Protein AF-A0A2D7IXA1-F1 (afdb_monomer_lite)

pLDDT: mean 87.67, std 11.24, range [51.84, 97.94]

Structure (mmCIF, N/CA/C/O backbone):
data_AF-A0A2D7IXA1-F1
#
_entry.id   AF-A0A2D7IXA1-F1
#
loop_
_atom_site.group_PDB
_atom_site.id
_atom_site.type_symbol
_atom_site.label_atom_id
_atom_site.label_alt_id
_atom_site.label_comp_id
_atom_site.label_asym_id
_atom_site.label_entity_id
_atom_site.label_seq_id
_atom_site.pdbx_PDB_ins_code
_atom_site.Cartn_x
_atom_site.Cartn_y
_atom_site.Cartn_z
_atom_site.occupancy
_atom_site.B_iso_or_equiv
_atom_site.auth_seq_id
_atom_site.auth_comp_id
_atom_site.auth_asym_id
_atom_site.auth_atom_id
_atom_site.pdbx_PDB_model_num
ATOM 1 N N . MET A 1 1 ? -8.719 -0.838 -0.449 1.00 60.19 1 MET A N 1
ATOM 2 C CA . MET A 1 1 ? -7.414 -1.285 -0.973 1.00 60.19 1 MET A CA 1
ATOM 3 C C . MET A 1 1 ? -7.102 -2.731 -0.600 1.00 60.19 1 MET A C 1
ATOM 5 O O . MET A 1 1 ? -7.183 -3.557 -1.491 1.00 60.19 1 MET A O 1
ATOM 9 N N . LEU A 1 2 ? -6.887 -3.056 0.686 1.00 65.56 2 LEU A N 1
ATOM 10 C CA . LEU A 1 2 ? -6.323 -4.346 1.141 1.00 65.56 2 LEU A CA 1
ATOM 11 C C . LEU A 1 2 ? -6.853 -5.623 0.466 1.00 65.56 2 LEU A C 1
ATOM 13 O O . LEU A 1 2 ? -6.055 -6.472 0.116 1.00 65.56 2 LEU A O 1
ATOM 17 N N . LEU A 1 3 ? -8.167 -5.795 0.286 1.00 71.31 3 LEU A N 1
ATOM 18 C CA . LEU A 1 3 ? -8.725 -6.980 -0.397 1.00 71.31 3 LEU A CA 1
ATOM 19 C C . LEU A 1 3 ? -8.946 -6.769 -1.900 1.00 71.31 3 LEU A C 1
ATOM 21 O O . LEU A 1 3 ? -8.892 -7.715 -2.677 1.00 71.31 3 LEU A O 1
ATOM 25 N N . HIS A 1 4 ? -9.202 -5.524 -2.304 1.00 71.00 4 HIS A N 1
ATOM 26 C CA . HIS A 1 4 ? -9.504 -5.171 -3.690 1.00 71.00 4 HIS A CA 1
ATOM 27 C C . HIS A 1 4 ? -8.296 -5.385 -4.608 1.00 71.00 4 HIS A C 1
ATOM 29 O O . HIS A 1 4 ? -8.465 -5.871 -5.716 1.00 71.00 4 HIS A O 1
ATOM 35 N N . TRP A 1 5 ? -7.101 -5.089 -4.102 1.00 72.19 5 TRP A N 1
ATOM 36 C CA . TRP A 1 5 ? -5.835 -5.170 -4.832 1.00 72.19 5 TRP A CA 1
ATOM 37 C C . TRP A 1 5 ? -5.123 -6.515 -4.681 1.00 72.19 5 TRP A C 1
ATOM 39 O O . TRP A 1 5 ? -4.335 -6.899 -5.535 1.00 72.19 5 TRP A O 1
ATOM 49 N N . THR A 1 6 ? -5.402 -7.260 -3.609 1.00 72.88 6 THR A N 1
ATOM 50 C CA . THR A 1 6 ? -4.754 -8.558 -3.371 1.00 72.88 6 THR A CA 1
ATOM 51 C C . THR A 1 6 ? -5.478 -9.709 -4.047 1.00 72.88 6 THR A C 1
ATOM 53 O O . THR A 1 6 ? -4.843 -10.526 -4.705 1.00 72.88 6 THR A O 1
ATOM 56 N N . VAL A 1 7 ? -6.801 -9.781 -3.879 1.00 70.75 7 VAL A N 1
ATOM 57 C CA . VAL A 1 7 ? -7.614 -10.946 -4.274 1.00 70.75 7 VAL A CA 1
ATOM 58 C C . VAL A 1 7 ? -8.788 -10.546 -5.180 1.00 70.75 7 VAL A C 1
ATOM 60 O O . VAL A 1 7 ? -9.439 -11.407 -5.745 1.00 70.75 7 VAL A O 1
ATOM 63 N N . HIS A 1 8 ? -9.051 -9.251 -5.363 1.00 67.94 8 HIS A N 1
ATOM 64 C CA . HIS A 1 8 ? -10.059 -8.714 -6.281 1.00 67.94 8 HIS A CA 1
ATOM 65 C C . HIS A 1 8 ? -11.473 -9.339 -6.163 1.00 67.94 8 HIS A C 1
ATOM 67 O O . HIS A 1 8 ? -11.817 -10.283 -6.869 1.00 67.94 8 HIS A O 1
ATOM 73 N N . PRO A 1 9 ? -12.374 -8.786 -5.327 1.00 57.34 9 PRO A N 1
ATOM 74 C CA . PRO A 1 9 ? -13.721 -9.330 -5.146 1.00 57.34 9 PRO A CA 1
ATOM 75 C C . PRO A 1 9 ? -14.704 -9.019 -6.301 1.00 57.34 9 PRO A C 1
ATOM 77 O O . PRO A 1 9 ? -15.904 -9.217 -6.122 1.00 57.34 9 PRO A O 1
ATOM 80 N N . TRP A 1 10 ? -14.242 -8.528 -7.463 1.00 55.47 10 TRP A N 1
ATOM 81 C CA . TRP A 1 10 ? -15.092 -8.178 -8.617 1.00 55.47 10 TRP A CA 1
ATOM 82 C C . TRP A 1 10 ? -14.845 -9.112 -9.823 1.00 55.47 10 TRP A C 1
ATOM 84 O O . TRP A 1 10 ? -13.705 -9.511 -10.053 1.00 55.47 10 TRP A O 1
ATOM 94 N N . PRO A 1 11 ? -15.870 -9.454 -10.626 1.00 62.50 11 PRO A N 1
ATOM 95 C CA . PRO A 1 11 ? -15.758 -10.446 -11.705 1.00 62.50 11 PRO A CA 1
ATOM 96 C C . PRO A 1 11 ? -14.788 -10.134 -12.864 1.00 62.50 11 PRO A C 1
ATOM 98 O O . PRO A 1 11 ? -14.488 -11.057 -13.617 1.00 62.50 11 PRO A O 1
ATOM 101 N N . GLN A 1 12 ? -14.310 -8.894 -13.045 1.00 70.75 12 GLN A N 1
ATOM 102 C CA . GLN A 1 12 ? -13.431 -8.501 -14.165 1.00 70.75 12 GLN A CA 1
ATOM 103 C C . GLN A 1 12 ? -12.457 -7.375 -13.748 1.00 70.75 12 GLN A C 1
ATOM 105 O O . GLN A 1 12 ? -12.813 -6.208 -13.890 1.00 70.75 12 GLN A O 1
ATOM 110 N N . PRO A 1 13 ? -11.282 -7.693 -13.167 1.00 70.31 13 PRO A N 1
ATOM 111 C CA . PRO A 1 13 ? -10.228 -6.701 -12.938 1.00 70.31 13 PRO A CA 1
ATOM 112 C C . PRO A 1 13 ? -9.641 -6.200 -14.254 1.00 70.31 13 PRO A C 1
ATOM 114 O O . PRO A 1 13 ? -9.520 -6.978 -15.205 1.00 70.31 13 PRO A O 1
ATOM 117 N N . ASP A 1 14 ? -9.194 -4.944 -14.278 1.00 74.12 14 ASP A N 1
ATOM 118 C CA . ASP A 1 14 ? -8.303 -4.494 -15.343 1.00 74.12 14 ASP A CA 1
ATOM 119 C C . ASP A 1 14 ? -6.951 -5.232 -15.226 1.00 74.12 14 ASP A C 1
ATOM 121 O O . ASP A 1 14 ? -6.487 -5.500 -14.108 1.00 74.12 14 ASP A O 1
ATOM 125 N N . PRO A 1 15 ? -6.297 -5.573 -16.351 1.00 75.81 15 PRO A N 1
ATOM 126 C CA . PRO A 1 15 ? -5.016 -6.274 -16.330 1.00 75.81 15 PRO A CA 1
ATOM 127 C C . PRO A 1 15 ? -3.945 -5.533 -15.516 1.00 75.81 15 PRO A C 1
ATOM 129 O O . PRO A 1 15 ? -3.779 -4.320 -15.652 1.00 75.81 15 PRO A O 1
ATOM 132 N N . GLY A 1 16 ? -3.182 -6.269 -14.703 1.00 79.56 16 GLY A N 1
ATOM 133 C CA . GLY A 1 16 ? -2.036 -5.727 -13.970 1.00 79.56 16 GLY A CA 1
ATOM 134 C C . GLY A 1 16 ? -2.372 -5.047 -12.636 1.00 79.56 16 GLY A C 1
ATOM 135 O O . GLY A 1 16 ? -1.489 -4.427 -12.039 1.00 79.56 16 GLY A O 1
ATOM 136 N N . GLN A 1 17 ? -3.622 -5.116 -12.170 1.00 80.62 17 GLN A N 1
ATOM 137 C CA . GLN A 1 17 ? -4.070 -4.483 -10.922 1.00 80.62 17 GLN A CA 1
ATOM 138 C C . GLN A 1 17 ? -4.176 -5.438 -9.722 1.00 80.62 17 GLN A C 1
ATOM 140 O O . GLN A 1 17 ? -4.552 -4.999 -8.629 1.00 80.62 17 GLN A O 1
ATOM 145 N N . VAL A 1 18 ? -3.898 -6.736 -9.892 1.00 86.75 18 VAL A N 1
ATOM 146 C CA . VAL A 1 18 ? -4.163 -7.751 -8.865 1.00 86.75 18 VAL A CA 1
ATOM 147 C C . VAL A 1 18 ? -2.906 -8.505 -8.448 1.00 86.75 18 VAL A C 1
ATOM 149 O O . VAL A 1 18 ? -2.407 -9.405 -9.124 1.00 86.75 18 VAL A O 1
ATOM 152 N N . ILE A 1 19 ? -2.462 -8.217 -7.224 1.00 87.50 19 ILE A N 1
ATOM 153 C CA . ILE A 1 19 ? -1.191 -8.669 -6.652 1.00 87.50 19 ILE A CA 1
ATOM 154 C C . ILE A 1 19 ? -0.997 -10.187 -6.693 1.00 87.50 19 ILE A C 1
ATOM 156 O O . ILE A 1 19 ? 0.141 -10.607 -6.857 1.00 87.50 19 ILE A O 1
ATOM 160 N N . PHE A 1 20 ? -2.029 -11.023 -6.543 1.00 87.50 20 PHE A N 1
ATOM 161 C CA . PHE A 1 20 ? -1.851 -12.486 -6.560 1.00 87.50 20 PHE A CA 1
ATOM 162 C C . PHE A 1 20 ? -2.264 -13.185 -7.853 1.00 87.50 20 PHE A C 1
ATOM 164 O O . PHE A 1 20 ? -1.875 -14.337 -8.044 1.00 87.50 20 PHE A O 1
ATOM 171 N N . TYR A 1 21 ? -3.029 -12.528 -8.724 1.00 84.25 21 TYR A N 1
ATOM 172 C CA . TYR A 1 21 ? -3.553 -13.164 -9.937 1.00 84.25 21 TYR A CA 1
ATOM 173 C C . TYR A 1 21 ? -2.830 -12.730 -11.212 1.00 84.25 21 TYR A C 1
ATOM 175 O O . TYR A 1 21 ? -2.854 -13.483 -12.183 1.00 84.25 21 TYR A O 1
ATOM 183 N N . ASP A 1 22 ? -2.133 -11.591 -11.199 1.00 84.81 22 ASP A N 1
ATOM 184 C CA . ASP A 1 22 ? -1.326 -11.164 -12.342 1.00 84.81 22 ASP A CA 1
ATOM 185 C C . ASP A 1 22 ? -0.098 -12.062 -12.532 1.00 84.81 22 ASP A C 1
ATOM 187 O O . ASP A 1 22 ? 0.598 -12.427 -11.565 1.00 84.81 22 ASP A O 1
ATOM 191 N N . LEU A 1 23 ? 0.207 -12.372 -13.796 1.00 86.69 23 LEU A N 1
ATOM 192 C CA . LEU A 1 23 ? 1.406 -13.120 -14.157 1.00 86.69 23 LEU A CA 1
ATOM 193 C C . LEU A 1 23 ? 2.669 -12.308 -13.809 1.00 86.69 23 LEU A C 1
ATOM 195 O O . LEU A 1 23 ? 2.629 -11.076 -13.723 1.00 86.69 23 LEU A O 1
ATOM 199 N N . PRO A 1 24 ? 3.813 -12.975 -13.570 1.00 87.56 24 PRO A N 1
ATOM 200 C CA . PRO A 1 24 ? 5.077 -12.286 -13.333 1.00 87.56 24 PRO A CA 1
ATOM 201 C C . PRO A 1 24 ? 5.398 -11.278 -14.442 1.00 87.56 24 PRO A C 1
ATOM 203 O O . PRO A 1 24 ? 5.455 -11.641 -15.614 1.00 87.56 24 PRO A O 1
ATOM 206 N N . GLY A 1 25 ? 5.629 -10.023 -14.057 1.00 86.06 25 GLY A N 1
ATOM 207 C CA . GLY A 1 25 ? 5.964 -8.936 -14.983 1.00 86.06 25 GLY A CA 1
ATOM 208 C C . G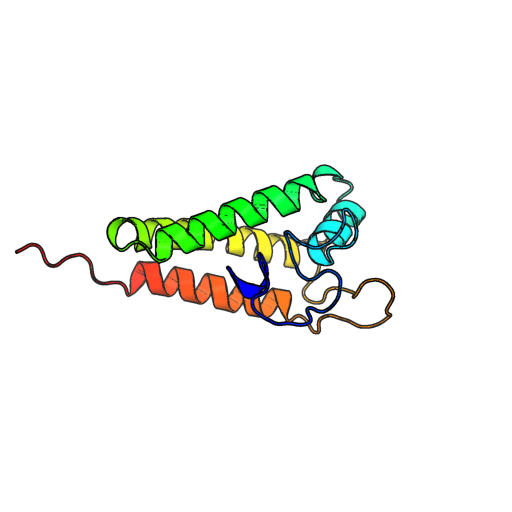LY A 1 25 ? 4.765 -8.168 -15.544 1.00 86.06 25 GLY A C 1
ATOM 209 O O . GLY A 1 25 ? 4.976 -7.147 -16.189 1.00 86.06 25 GLY A O 1
ATOM 210 N N . GLU A 1 26 ? 3.529 -8.595 -15.274 1.00 87.69 26 GLU A N 1
ATOM 211 C CA . GLU A 1 26 ? 2.323 -7.922 -15.784 1.00 87.69 26 GLU A CA 1
ATOM 212 C C . GLU A 1 26 ? 1.722 -6.912 -14.801 1.00 87.69 26 GLU A C 1
ATOM 214 O O . GLU A 1 26 ? 0.978 -6.021 -15.206 1.00 87.69 26 GLU A O 1
ATOM 219 N N . HIS A 1 27 ? 2.055 -7.005 -13.511 1.00 89.62 27 HIS A N 1
ATOM 220 C CA . HIS A 1 27 ? 1.502 -6.101 -12.507 1.00 89.62 27 HIS A CA 1
ATOM 221 C C . HIS A 1 27 ? 2.025 -4.670 -12.686 1.00 89.62 27 HIS A C 1
ATOM 223 O O . HIS A 1 27 ? 3.234 -4.440 -12.621 1.00 89.62 27 HIS A O 1
ATOM 229 N N . ILE A 1 28 ? 1.133 -3.681 -12.795 1.00 89.31 28 ILE A N 1
ATOM 230 C CA . ILE A 1 28 ? 1.461 -2.300 -13.193 1.00 89.31 28 ILE A CA 1
ATOM 231 C C . ILE A 1 28 ? 2.513 -1.652 -12.284 1.00 89.31 28 ILE A C 1
ATOM 233 O O . ILE A 1 28 ? 3.538 -1.170 -12.750 1.00 89.31 28 ILE A O 1
ATOM 237 N N . LEU A 1 29 ? 2.320 -1.707 -10.964 1.00 91.31 29 LEU A N 1
ATOM 238 C CA . LEU A 1 29 ? 3.204 -1.027 -10.013 1.00 91.31 29 LEU A CA 1
ATOM 239 C C . LEU A 1 29 ? 4.566 -1.721 -9.893 1.00 91.31 29 LEU A C 1
ATOM 241 O O . LEU A 1 29 ? 5.608 -1.091 -10.051 1.00 91.31 29 LEU A O 1
ATOM 245 N N . PHE A 1 30 ? 4.569 -3.021 -9.593 1.00 93.31 30 PHE A N 1
ATOM 246 C CA . PHE A 1 30 ? 5.797 -3.756 -9.300 1.00 93.31 30 PHE A CA 1
ATOM 247 C C . PHE A 1 30 ? 6.659 -4.004 -10.545 1.00 93.31 30 PHE A C 1
ATOM 249 O O . PHE A 1 30 ? 7.883 -3.959 -10.426 1.00 93.31 30 PHE A O 1
ATOM 256 N N . SER A 1 31 ? 6.064 -4.167 -11.735 1.00 92.19 31 SER A N 1
ATOM 257 C CA . SER A 1 31 ? 6.828 -4.272 -12.989 1.00 92.19 31 SER A CA 1
ATOM 258 C C . SER A 1 31 ? 7.548 -2.964 -13.333 1.00 92.19 31 SER A C 1
ATOM 260 O O . SER A 1 31 ? 8.751 -2.978 -13.597 1.00 92.19 31 SER A O 1
ATOM 262 N N . ILE A 1 32 ? 6.854 -1.819 -13.247 1.00 91.94 32 ILE A N 1
ATOM 263 C CA . ILE A 1 32 ? 7.447 -0.489 -13.458 1.00 91.94 32 ILE A CA 1
ATOM 264 C C . ILE A 1 32 ? 8.554 -0.241 -12.439 1.00 91.94 32 ILE A C 1
ATOM 266 O O . ILE A 1 32 ? 9.620 0.268 -12.793 1.00 91.94 32 ILE A O 1
ATOM 270 N N . LEU A 1 33 ? 8.316 -0.612 -11.180 1.00 93.94 33 LEU A N 1
ATOM 271 C CA . LEU A 1 33 ? 9.288 -0.440 -10.114 1.00 93.94 33 LEU A CA 1
ATOM 272 C C . LEU A 1 33 ? 10.549 -1.270 -10.373 1.00 93.94 33 LEU A C 1
ATOM 274 O O . LEU A 1 33 ? 11.634 -0.699 -10.364 1.00 93.94 33 LEU A O 1
ATOM 278 N N . ALA A 1 34 ? 10.415 -2.562 -10.687 1.00 94.75 34 ALA A N 1
ATOM 279 C CA . ALA A 1 34 ? 11.546 -3.427 -11.023 1.00 94.75 34 ALA A CA 1
ATOM 280 C C . ALA A 1 34 ? 12.352 -2.881 -12.213 1.00 94.75 34 ALA A C 1
ATOM 282 O O . ALA A 1 34 ? 13.580 -2.789 -12.142 1.00 94.75 34 ALA A O 1
ATOM 283 N N . LEU A 1 35 ? 11.655 -2.448 -13.271 1.00 93.19 35 LEU A N 1
ATOM 284 C CA . LEU A 1 35 ? 12.261 -1.900 -14.483 1.00 93.19 35 LEU A CA 1
ATOM 285 C C . LEU A 1 35 ? 13.035 -0.605 -14.211 1.00 93.19 35 LEU A C 1
ATOM 287 O O . LEU A 1 35 ? 14.186 -0.470 -14.621 1.00 93.19 35 LEU A O 1
ATOM 291 N N . LYS A 1 36 ? 12.415 0.365 -13.532 1.00 93.94 36 LYS A N 1
ATOM 292 C CA . LYS A 1 36 ? 13.004 1.700 -13.346 1.00 93.94 36 LYS A CA 1
ATOM 293 C C . LYS A 1 36 ? 13.989 1.779 -12.190 1.00 93.94 36 LYS A C 1
ATOM 295 O O . LYS A 1 36 ? 14.889 2.615 -12.227 1.00 93.94 36 LYS A O 1
ATOM 300 N N . SER A 1 37 ? 13.836 0.944 -11.165 1.00 94.44 37 SER A N 1
ATOM 301 C CA . SER A 1 37 ? 14.793 0.890 -10.061 1.00 94.44 37 SER A CA 1
ATOM 302 C C . SER A 1 37 ? 16.000 0.002 -10.370 1.00 94.44 37 SER A C 1
ATOM 304 O O . SER A 1 37 ? 16.994 0.083 -9.654 1.00 94.44 37 SER A O 1
ATOM 306 N N . GLY A 1 38 ? 15.907 -0.872 -11.381 1.00 94.69 38 GLY A N 1
ATOM 307 C CA . GLY A 1 38 ? 16.922 -1.883 -11.696 1.00 94.69 38 GLY A CA 1
ATOM 308 C C . GLY A 1 38 ? 16.995 -3.027 -10.678 1.00 94.69 38 GLY A C 1
ATOM 309 O O . GLY A 1 38 ? 17.972 -3.770 -10.657 1.00 94.69 38 GLY A O 1
ATOM 310 N N . TYR A 1 39 ? 15.984 -3.164 -9.814 1.00 94.94 39 TYR A N 1
ATOM 311 C CA . TYR A 1 39 ? 15.937 -4.199 -8.782 1.00 94.94 39 TYR A CA 1
ATOM 312 C C . TYR A 1 39 ? 14.870 -5.233 -9.136 1.00 94.94 39 TYR A C 1
ATOM 314 O O . TYR A 1 39 ? 13.697 -5.076 -8.802 1.00 94.94 39 TYR A O 1
ATOM 322 N N . GLU A 1 40 ? 15.294 -6.325 -9.768 1.00 94.25 40 GLU A N 1
ATOM 323 C CA . GLU A 1 40 ? 14.397 -7.390 -10.240 1.00 94.25 40 GLU A CA 1
ATOM 324 C C . GLU A 1 40 ? 13.585 -8.042 -9.113 1.00 94.25 40 GLU A C 1
ATOM 326 O O . GLU A 1 40 ? 12.493 -8.539 -9.347 1.00 94.25 40 GLU A O 1
ATOM 331 N N . TRP A 1 41 ? 14.053 -7.993 -7.860 1.00 93.50 41 TRP A N 1
ATOM 332 C CA . TRP A 1 41 ? 13.320 -8.595 -6.744 1.00 93.50 41 TRP A CA 1
ATOM 333 C C . TRP A 1 41 ? 11.956 -7.946 -6.486 1.00 93.50 41 TRP A C 1
ATOM 335 O O . TRP A 1 41 ? 11.128 -8.584 -5.840 1.00 93.50 41 TRP A O 1
ATOM 345 N N . PHE A 1 42 ? 11.693 -6.724 -6.967 1.00 94.69 42 PHE A N 1
ATOM 346 C CA . PHE A 1 42 ? 10.382 -6.091 -6.803 1.00 94.69 42 PHE A CA 1
ATOM 347 C C . PHE A 1 42 ? 9.254 -6.883 -7.476 1.00 94.69 42 PHE A C 1
ATOM 349 O O . PHE A 1 42 ? 8.148 -6.906 -6.936 1.00 94.69 42 PHE A O 1
ATOM 356 N N . GLU A 1 43 ? 9.537 -7.591 -8.571 1.00 94.31 43 GLU A N 1
ATOM 357 C CA . GLU A 1 43 ? 8.551 -8.354 -9.338 1.00 94.31 43 GLU A CA 1
ATOM 358 C C . GLU A 1 43 ? 9.136 -9.710 -9.781 1.00 94.31 43 GLU A C 1
ATOM 360 O O . GLU A 1 43 ? 10.172 -9.735 -10.437 1.00 94.31 43 GLU A O 1
ATOM 365 N N . PRO A 1 44 ? 8.500 -10.858 -9.470 1.00 95.00 44 PRO A N 1
ATOM 366 C CA . PRO A 1 44 ? 7.237 -11.019 -8.742 1.00 95.00 44 PRO A CA 1
ATOM 367 C C . PRO A 1 44 ? 7.409 -11.111 -7.218 1.00 95.00 44 PRO A C 1
ATOM 369 O O . PRO A 1 44 ? 6.429 -11.055 -6.478 1.00 95.00 44 PRO A O 1
ATOM 372 N N . THR A 1 45 ? 8.636 -11.290 -6.721 1.00 95.00 45 THR A N 1
ATOM 373 C CA . THR A 1 45 ? 8.879 -11.625 -5.308 1.00 95.00 45 THR A CA 1
ATOM 374 C C . THR A 1 45 ? 8.392 -10.527 -4.366 1.00 95.00 45 THR A C 1
ATOM 376 O O . THR A 1 45 ? 7.635 -10.802 -3.434 1.00 95.00 45 THR A O 1
ATOM 379 N N . GLY A 1 46 ? 8.789 -9.279 -4.615 1.00 93.88 46 GLY A N 1
ATOM 380 C CA . GLY A 1 46 ? 8.401 -8.115 -3.825 1.00 93.88 46 GLY A CA 1
ATOM 381 C C . GLY A 1 46 ? 6.889 -7.937 -3.802 1.00 93.88 46 GLY A C 1
ATOM 382 O O . GLY A 1 46 ? 6.319 -7.815 -2.719 1.00 93.88 46 GLY A O 1
ATOM 383 N N . ARG A 1 47 ? 6.236 -8.035 -4.965 1.00 94.44 47 ARG A N 1
ATOM 384 C CA . ARG A 1 47 ? 4.774 -8.036 -5.104 1.00 94.44 47 ARG A CA 1
ATOM 385 C C . ARG A 1 47 ? 4.096 -9.056 -4.194 1.00 94.44 47 ARG A C 1
ATOM 387 O O . ARG A 1 47 ? 3.233 -8.691 -3.398 1.00 94.44 47 ARG A O 1
ATOM 394 N N . VAL A 1 48 ? 4.502 -10.323 -4.274 1.00 93.50 48 VAL A N 1
ATOM 395 C CA . VAL A 1 48 ? 3.905 -11.406 -3.474 1.00 93.50 48 VAL A CA 1
ATOM 396 C C . VAL A 1 48 ? 4.113 -11.162 -1.980 1.00 93.50 48 VAL A C 1
ATOM 398 O O . VAL A 1 48 ? 3.174 -11.309 -1.197 1.00 93.50 48 VAL A O 1
ATOM 401 N N . VAL A 1 49 ? 5.312 -10.736 -1.572 1.00 94.75 49 VAL A N 1
ATOM 402 C CA . VAL A 1 49 ? 5.603 -10.399 -0.169 1.00 94.75 49 VAL A CA 1
ATOM 403 C C . VAL A 1 49 ? 4.716 -9.249 0.315 1.00 94.75 49 VAL A C 1
ATOM 405 O O . VAL A 1 49 ? 4.124 -9.352 1.391 1.00 94.75 49 VAL A O 1
ATOM 408 N N . PHE A 1 50 ? 4.567 -8.187 -0.481 1.00 93.69 50 PHE A N 1
ATOM 409 C CA . PHE A 1 50 ? 3.663 -7.075 -0.176 1.00 93.69 50 PHE A CA 1
ATOM 410 C C . PHE A 1 50 ? 2.217 -7.552 -0.012 1.00 93.69 50 PHE A C 1
ATOM 412 O O . PHE A 1 50 ? 1.588 -7.235 0.998 1.00 93.69 50 PHE A O 1
ATOM 419 N N . GLY A 1 51 ? 1.717 -8.379 -0.934 1.00 92.50 51 GLY A N 1
ATOM 420 C CA . GLY A 1 51 ? 0.370 -8.948 -0.850 1.00 92.50 51 GLY A CA 1
ATOM 421 C C . GLY A 1 51 ? 0.137 -9.769 0.415 1.00 92.50 51 GLY A C 1
ATOM 422 O O . GLY A 1 51 ? -0.920 -9.670 1.040 1.00 92.50 51 GLY A O 1
ATOM 423 N N . VAL A 1 52 ? 1.126 -10.560 0.843 1.00 95.06 52 VAL A N 1
ATOM 424 C CA . VAL A 1 52 ? 1.031 -11.357 2.078 1.00 95.06 52 VAL A CA 1
ATOM 425 C C . VAL A 1 52 ? 0.927 -10.448 3.301 1.00 95.06 52 VAL A C 1
ATOM 427 O O . VAL A 1 52 ? 0.090 -10.685 4.175 1.00 95.06 52 VAL A O 1
ATOM 430 N N . PHE A 1 53 ? 1.733 -9.385 3.362 1.00 95.56 53 PHE A N 1
ATOM 431 C CA . PHE A 1 53 ? 1.658 -8.414 4.453 1.00 95.56 53 PHE A CA 1
ATOM 432 C C . PHE A 1 53 ? 0.346 -7.624 4.446 1.00 95.56 53 PHE A C 1
ATOM 434 O O . PHE A 1 53 ? -0.193 -7.355 5.522 1.00 95.56 53 PHE A O 1
ATOM 441 N N . GLU A 1 54 ? -0.211 -7.306 3.276 1.00 93.75 54 GLU A N 1
ATOM 442 C CA . GLU A 1 54 ? -1.540 -6.695 3.172 1.00 93.75 54 GLU A CA 1
ATOM 443 C C . GLU A 1 54 ? -2.637 -7.619 3.709 1.00 93.75 54 GLU A C 1
ATOM 445 O O . GLU A 1 54 ? -3.446 -7.195 4.539 1.00 93.75 54 GLU A O 1
ATOM 450 N N . LEU A 1 55 ? -2.645 -8.897 3.319 1.00 93.31 55 LEU A N 1
ATOM 451 C CA . LEU A 1 55 ? -3.606 -9.869 3.851 1.00 93.31 55 LEU A CA 1
ATOM 452 C C . LEU A 1 55 ? -3.460 -10.055 5.363 1.00 93.31 55 LEU A C 1
ATOM 454 O O . LEU A 1 55 ? -4.463 -10.113 6.080 1.00 93.31 55 LEU A O 1
ATOM 458 N N . LEU A 1 56 ? -2.227 -10.095 5.869 1.00 95.56 56 LEU A N 1
ATOM 459 C CA . LEU A 1 56 ? -1.960 -10.168 7.302 1.00 95.56 56 LEU A CA 1
ATOM 460 C C . LEU A 1 56 ? -2.491 -8.929 8.035 1.00 95.56 56 LEU A C 1
ATOM 462 O O . LEU A 1 56 ? -3.176 -9.064 9.051 1.00 95.56 56 LEU A O 1
ATOM 466 N N . ALA A 1 57 ? -2.232 -7.727 7.512 1.00 95.56 57 ALA A N 1
ATOM 467 C CA . ALA A 1 57 ? -2.748 -6.482 8.076 1.00 95.56 57 ALA A CA 1
ATOM 468 C C . ALA A 1 57 ? -4.282 -6.470 8.087 1.00 95.56 57 ALA A C 1
ATOM 470 O O . ALA A 1 57 ? -4.886 -6.133 9.108 1.00 95.56 57 ALA A O 1
ATOM 471 N N . ALA A 1 58 ? -4.915 -6.901 6.993 1.00 93.44 58 ALA A N 1
ATOM 472 C CA . ALA A 1 58 ? -6.366 -7.023 6.890 1.00 93.44 58 ALA A CA 1
ATOM 473 C C . ALA A 1 58 ? -6.930 -7.984 7.947 1.00 93.44 58 ALA A C 1
ATOM 475 O O . ALA A 1 58 ? -7.847 -7.619 8.687 1.00 93.44 58 ALA A O 1
ATOM 476 N N . LEU A 1 59 ? -6.344 -9.177 8.080 1.00 94.56 59 LEU A N 1
ATOM 477 C CA . LEU A 1 59 ? -6.751 -10.174 9.071 1.00 94.56 59 LEU A CA 1
ATOM 478 C C . LEU A 1 59 ? -6.617 -9.637 10.503 1.00 94.56 59 LEU A C 1
ATOM 480 O O . LEU A 1 59 ? -7.546 -9.746 11.305 1.00 94.56 59 LEU A O 1
ATOM 484 N N . MET A 1 60 ? -5.490 -8.997 10.821 1.00 95.56 60 MET A N 1
ATOM 485 C CA . MET A 1 60 ? -5.255 -8.384 12.131 1.00 95.56 60 MET A CA 1
ATOM 486 C C . MET A 1 60 ? -6.241 -7.246 12.428 1.00 95.56 60 MET A C 1
ATOM 488 O O . MET A 1 60 ? -6.673 -7.101 13.569 1.00 95.56 60 MET A O 1
ATOM 492 N N . ILE A 1 61 ? -6.618 -6.441 11.429 1.00 94.44 61 ILE A N 1
ATOM 493 C CA . ILE A 1 61 ? -7.623 -5.376 11.584 1.00 94.44 61 ILE A CA 1
ATOM 494 C C . ILE A 1 61 ? -8.998 -5.966 11.923 1.00 94.44 61 ILE A C 1
ATOM 496 O O . ILE A 1 61 ? -9.703 -5.433 12.790 1.00 94.44 61 ILE A O 1
ATOM 500 N N . LEU A 1 62 ? -9.377 -7.075 11.284 1.00 92.56 62 LEU A N 1
ATOM 501 C CA . LEU A 1 62 ? -10.662 -7.734 11.523 1.00 92.56 62 LEU A CA 1
ATOM 502 C C . LEU A 1 62 ? -10.764 -8.282 12.952 1.00 92.56 62 LEU A C 1
ATOM 504 O O . LEU A 1 62 ? -11.777 -8.048 13.617 1.00 92.56 62 LEU A O 1
ATOM 508 N N . ILE A 1 63 ? -9.708 -8.927 13.457 1.00 93.06 63 ILE A N 1
ATOM 509 C CA . ILE A 1 63 ? -9.686 -9.561 14.783 1.00 93.06 63 ILE A CA 1
ATOM 510 C C . ILE A 1 63 ? -9.528 -8.489 15.889 1.00 93.06 63 ILE A C 1
ATOM 512 O O . ILE A 1 63 ? -8.461 -7.885 16.011 1.00 93.0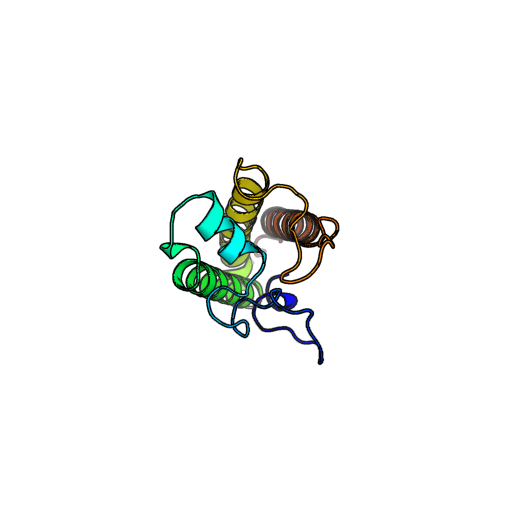6 63 ILE A O 1
ATOM 516 N N . PRO A 1 64 ? -10.533 -8.257 16.767 1.00 89.56 64 PRO A N 1
ATOM 517 C CA . PRO A 1 64 ? -10.544 -7.122 17.701 1.00 89.56 64 PRO A CA 1
ATOM 518 C C . PRO A 1 64 ? -9.283 -6.926 18.566 1.00 89.56 64 PRO A C 1
ATOM 520 O O . PRO A 1 64 ? -8.817 -5.788 18.657 1.00 89.56 64 PRO A O 1
ATOM 523 N N . PRO A 1 65 ? -8.680 -7.964 19.187 1.00 92.25 65 PRO A N 1
ATOM 524 C CA . PRO A 1 65 ? -7.445 -7.778 19.956 1.00 92.25 65 PRO A CA 1
ATOM 525 C C . PRO A 1 65 ? -6.243 -7.290 19.131 1.00 92.25 65 PRO A C 1
ATOM 527 O O . PRO A 1 65 ? -5.350 -6.662 19.691 1.00 92.25 65 PRO A O 1
ATOM 530 N N . TRP A 1 66 ? -6.227 -7.529 17.819 1.00 94.38 66 TRP A N 1
ATOM 531 C CA . TRP A 1 66 ? -5.097 -7.229 16.933 1.00 94.38 66 TRP A CA 1
ATOM 532 C C . TRP A 1 66 ? -5.309 -5.952 16.124 1.00 94.38 66 TRP A C 1
ATOM 534 O O . TRP A 1 66 ? -4.399 -5.510 15.426 1.00 94.38 66 TRP A O 1
ATOM 544 N N . ARG A 1 67 ? -6.478 -5.314 16.258 1.00 94.12 67 ARG A N 1
ATOM 545 C CA . ARG A 1 67 ? -6.928 -4.244 15.367 1.00 94.12 67 ARG A CA 1
ATOM 546 C C . ARG A 1 67 ? -5.953 -3.077 15.259 1.00 94.12 67 ARG A C 1
ATOM 548 O O . ARG A 1 67 ? -5.605 -2.666 14.156 1.00 94.12 67 ARG A O 1
ATOM 555 N N . LYS A 1 68 ? -5.464 -2.568 16.396 1.00 93.81 68 LYS A N 1
ATOM 556 C CA . LYS A 1 68 ? -4.472 -1.476 16.410 1.00 93.81 68 LYS A CA 1
ATOM 557 C C . LYS A 1 68 ? -3.116 -1.913 15.850 1.00 93.81 68 LYS A C 1
ATOM 559 O O . LYS A 1 68 ? -2.453 -1.111 15.203 1.00 93.81 68 LYS A O 1
ATOM 564 N N . SER A 1 69 ? -2.704 -3.159 16.077 1.00 96.12 69 SER A N 1
ATOM 565 C CA . SER A 1 69 ? -1.455 -3.697 15.524 1.00 96.12 69 SER A CA 1
ATOM 566 C C . SER A 1 69 ? -1.547 -3.875 14.007 1.00 96.12 69 SER A C 1
ATOM 568 O O . SER A 1 69 ? -0.630 -3.472 13.300 1.00 96.12 69 SER A O 1
ATOM 570 N N . GLY A 1 70 ? -2.675 -4.382 13.503 1.00 96.50 70 GLY A N 1
ATOM 571 C CA . GLY A 1 70 ? -2.950 -4.472 12.068 1.00 96.50 70 GLY A CA 1
ATOM 572 C C . GLY A 1 70 ? -2.989 -3.097 11.402 1.00 96.50 70 GLY A C 1
ATOM 573 O O . GLY A 1 70 ? -2.412 -2.916 10.337 1.00 96.50 70 GLY A O 1
ATOM 574 N N . ALA A 1 71 ? -3.569 -2.095 12.071 1.00 96.81 71 ALA A N 1
ATOM 575 C CA . ALA A 1 71 ? -3.558 -0.715 11.591 1.00 96.81 71 ALA A CA 1
ATOM 576 C C . ALA A 1 71 ? -2.136 -0.129 11.509 1.00 96.81 71 ALA A C 1
ATOM 578 O O . ALA A 1 71 ? -1.796 0.510 10.520 1.00 96.81 71 ALA A O 1
ATOM 579 N N . LYS A 1 72 ? -1.275 -0.379 12.506 1.00 97.44 72 LYS A N 1
ATOM 580 C CA . LYS A 1 72 ? 0.141 0.036 12.458 1.00 97.44 72 LYS A CA 1
ATOM 581 C C . LYS A 1 72 ? 0.893 -0.633 11.309 1.00 97.44 72 LYS A C 1
ATOM 583 O O . LYS A 1 72 ? 1.647 0.042 10.618 1.00 97.44 72 LYS A O 1
ATOM 588 N N . LEU A 1 73 ? 0.665 -1.929 11.088 1.00 97.50 73 LEU A N 1
ATOM 589 C CA . LEU A 1 73 ? 1.245 -2.647 9.953 1.00 97.50 73 LEU A CA 1
ATOM 590 C C . LEU A 1 73 ? 0.776 -2.040 8.620 1.00 97.50 73 LEU A C 1
ATOM 592 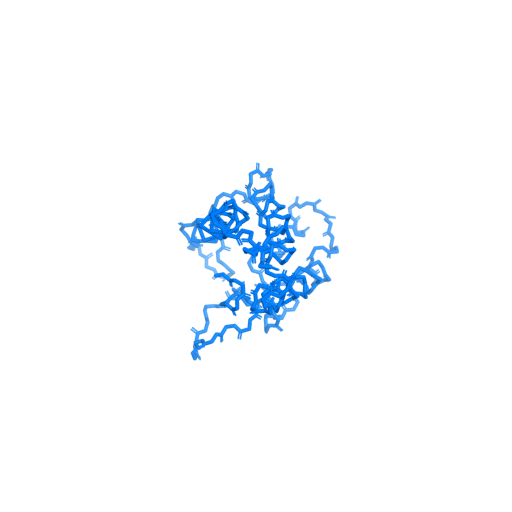O O . LEU A 1 73 ? 1.602 -1.769 7.757 1.00 97.50 73 LEU A O 1
ATOM 596 N N . ALA A 1 74 ? -0.517 -1.732 8.490 1.00 96.75 74 ALA A N 1
ATOM 597 C CA . ALA A 1 74 ? -1.059 -1.044 7.320 1.00 96.75 74 ALA A CA 1
ATOM 598 C C . ALA A 1 74 ? -0.415 0.337 7.094 1.00 96.75 74 ALA A C 1
ATOM 600 O O . ALA A 1 74 ? -0.120 0.685 5.956 1.00 96.75 74 ALA A O 1
ATOM 601 N N . VAL A 1 75 ? -0.133 1.107 8.155 1.00 97.94 75 VAL A N 1
ATOM 602 C CA . VAL A 1 75 ? 0.596 2.385 8.032 1.00 97.94 75 VAL A CA 1
ATOM 603 C C . VAL A 1 75 ? 1.995 2.183 7.457 1.00 97.94 75 VAL A C 1
ATOM 605 O O . VAL A 1 75 ? 2.404 2.960 6.601 1.00 97.94 75 VAL A O 1
ATOM 608 N N . VAL A 1 76 ? 2.718 1.146 7.888 1.00 97.94 76 VAL A N 1
ATOM 609 C CA . VAL A 1 76 ? 4.044 0.833 7.331 1.00 97.94 76 VAL A CA 1
ATOM 610 C C . VAL A 1 76 ? 3.929 0.455 5.854 1.00 97.94 76 VAL A C 1
ATOM 612 O O . VAL A 1 76 ? 4.620 1.047 5.033 1.00 97.94 76 VAL A O 1
ATOM 615 N N . ILE A 1 77 ? 3.017 -0.457 5.501 1.00 96.62 77 ILE A N 1
ATOM 616 C CA . ILE A 1 77 ? 2.830 -0.925 4.117 1.00 96.62 77 ILE A CA 1
ATOM 617 C C . ILE A 1 77 ? 2.459 0.235 3.183 1.00 96.62 77 ILE A C 1
ATOM 619 O O . ILE A 1 77 ? 3.141 0.477 2.187 1.00 96.62 77 ILE A O 1
ATOM 623 N N . PHE A 1 78 ? 1.407 0.987 3.515 1.00 96.50 78 PHE A N 1
ATOM 624 C CA . PHE A 1 78 ? 0.934 2.087 2.673 1.00 96.50 78 PHE A CA 1
ATOM 625 C C . PHE A 1 78 ? 1.874 3.292 2.702 1.00 96.50 78 PHE A C 1
ATOM 627 O O . PHE A 1 78 ? 2.005 3.987 1.699 1.00 96.50 78 PHE A O 1
ATOM 634 N N . GLY A 1 79 ? 2.581 3.520 3.811 1.00 97.62 79 GLY A N 1
ATOM 635 C CA . GLY A 1 79 ? 3.635 4.530 3.890 1.00 97.62 79 GLY A CA 1
ATOM 636 C C . GLY A 1 79 ? 4.792 4.214 2.945 1.00 97.62 79 GLY A C 1
ATOM 637 O O . GLY A 1 79 ? 5.245 5.097 2.220 1.00 97.62 79 GLY A O 1
ATOM 638 N N . SER A 1 80 ? 5.219 2.948 2.886 1.00 95.56 80 SER A N 1
ATOM 639 C CA . SER A 1 80 ? 6.213 2.489 1.912 1.00 95.56 80 SER A CA 1
ATOM 640 C C . SER A 1 80 ? 5.719 2.646 0.474 1.00 95.56 80 SER A C 1
ATOM 642 O O . SER A 1 80 ? 6.466 3.152 -0.357 1.00 95.56 80 SER A O 1
ATOM 644 N N . LEU A 1 81 ? 4.465 2.296 0.171 1.00 94.31 81 LEU A N 1
ATOM 645 C CA . LEU A 1 81 ? 3.900 2.485 -1.172 1.00 94.31 81 LEU A CA 1
ATOM 646 C C . LEU A 1 81 ? 3.819 3.964 -1.576 1.00 94.31 81 LEU A C 1
ATOM 648 O O . LEU A 1 81 ? 4.173 4.296 -2.705 1.00 94.31 81 LEU A O 1
ATOM 652 N N . ILE A 1 82 ? 3.430 4.866 -0.671 1.00 97.00 82 ILE A N 1
ATOM 653 C CA . ILE A 1 82 ? 3.456 6.316 -0.930 1.00 97.00 82 ILE A CA 1
ATOM 654 C C . ILE A 1 82 ? 4.886 6.786 -1.192 1.00 97.00 82 ILE A C 1
ATOM 656 O O . ILE A 1 82 ? 5.120 7.504 -2.160 1.00 97.00 82 ILE A O 1
ATOM 660 N N . ALA A 1 83 ? 5.853 6.360 -0.376 1.00 96.75 83 ALA A N 1
ATOM 661 C CA . ALA A 1 83 ? 7.256 6.707 -0.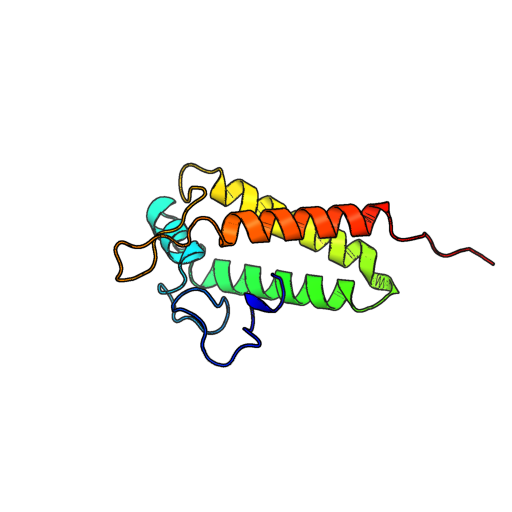587 1.00 96.75 83 ALA A CA 1
ATOM 662 C C . ALA A 1 83 ? 7.766 6.228 -1.957 1.00 96.75 83 ALA A C 1
ATOM 664 O O . ALA A 1 83 ? 8.518 6.943 -2.613 1.00 96.75 83 ALA A O 1
ATOM 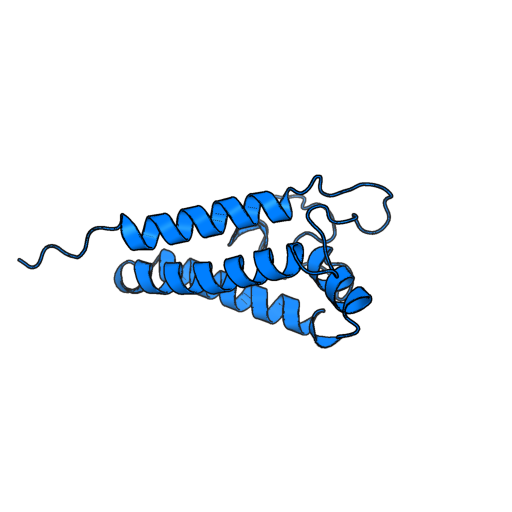665 N N . LEU A 1 84 ? 7.318 5.056 -2.416 1.00 95.38 84 LEU A N 1
ATOM 666 C CA . LEU A 1 84 ? 7.628 4.535 -3.745 1.00 95.38 84 LEU A CA 1
ATOM 667 C C . LEU A 1 84 ? 6.985 5.374 -4.863 1.00 95.38 84 LEU A C 1
ATOM 669 O O . LEU A 1 84 ? 7.675 5.691 -5.828 1.00 95.38 84 LEU A O 1
ATOM 673 N N . HIS A 1 85 ? 5.732 5.819 -4.727 1.00 95.25 85 HIS A N 1
ATOM 674 C CA . HIS A 1 85 ? 5.102 6.732 -5.700 1.00 95.25 85 HIS A CA 1
ATOM 675 C C . HIS A 1 85 ? 5.808 8.091 -5.773 1.00 95.25 85 HIS A C 1
ATOM 677 O O . HIS A 1 85 ? 5.983 8.647 -6.853 1.00 95.25 85 HIS A O 1
ATOM 683 N N . LEU A 1 86 ? 6.257 8.612 -4.630 1.00 95.81 86 LEU A N 1
ATOM 684 C CA . LEU A 1 86 ? 7.007 9.870 -4.551 1.00 95.81 86 LEU A CA 1
ATOM 685 C C . LEU A 1 86 ? 8.489 9.715 -4.925 1.00 95.81 86 LEU A C 1
ATOM 687 O O . LEU A 1 86 ? 9.217 10.706 -4.988 1.00 95.81 86 LEU A O 1
ATOM 691 N N . SER A 1 87 ? 8.950 8.485 -5.157 1.00 94.19 87 SER A N 1
ATOM 692 C CA . SER A 1 87 ? 10.305 8.224 -5.627 1.00 94.19 87 SER A CA 1
ATOM 693 C C . SER A 1 87 ? 10.455 8.578 -7.115 1.00 94.19 87 SER A C 1
ATOM 695 O O . SER A 1 87 ? 9.463 8.634 -7.844 1.00 94.19 87 SER A O 1
ATOM 697 N N . PRO A 1 88 ? 11.695 8.723 -7.618 1.00 93.38 88 PRO A N 1
ATOM 698 C CA . PRO A 1 88 ? 11.948 8.921 -9.047 1.00 93.38 88 PRO A CA 1
ATOM 699 C C . PRO A 1 88 ? 11.492 7.761 -9.951 1.00 93.38 88 PRO A C 1
ATOM 701 O O . PRO A 1 88 ? 11.539 7.894 -11.173 1.00 93.38 88 PRO A O 1
ATOM 704 N N . TRP A 1 89 ? 11.101 6.613 -9.387 1.00 93.81 89 TRP A N 1
ATOM 705 C CA . TRP A 1 89 ? 10.781 5.415 -10.160 1.00 93.81 89 TRP A CA 1
ATOM 706 C C . TRP A 1 89 ? 9.318 5.370 -10.608 1.00 93.81 89 TRP A C 1
ATOM 708 O O . TRP A 1 89 ? 9.056 5.092 -11.771 1.00 93.81 89 TRP A O 1
ATOM 718 N N . LEU A 1 90 ? 8.341 5.659 -9.752 1.00 91.81 90 LEU A N 1
ATOM 719 C CA . LEU A 1 90 ? 6.930 5.446 -10.109 1.00 91.81 90 LEU A CA 1
ATOM 720 C C . LEU A 1 90 ? 6.261 6.717 -10.631 1.00 91.81 90 LEU A C 1
ATOM 722 O O . LEU A 1 90 ? 5.917 6.772 -11.810 1.00 91.81 90 LEU A O 1
ATOM 726 N N . GLY A 1 91 ? 6.148 7.741 -9.784 1.00 93.06 91 GLY A N 1
ATOM 727 C CA . GLY A 1 91 ? 5.242 8.864 -10.006 1.00 93.06 91 GLY A CA 1
ATOM 728 C C . GLY A 1 91 ? 3.858 8.616 -9.394 1.00 93.06 91 GLY A C 1
ATOM 729 O O . GLY A 1 91 ? 3.593 7.560 -8.821 1.00 93.06 91 GLY A O 1
ATOM 730 N N . ILE A 1 92 ? 2.988 9.627 -9.484 1.00 94.50 92 ILE A N 1
ATOM 731 C CA . ILE A 1 92 ? 1.595 9.546 -9.008 1.00 94.50 92 ILE A CA 1
ATOM 732 C C . ILE A 1 92 ? 0.748 8.700 -9.960 1.00 94.50 92 ILE A C 1
ATOM 734 O O . ILE A 1 92 ? -0.041 7.884 -9.501 1.00 94.50 92 ILE A O 1
ATOM 738 N N . GLU A 1 93 ? 0.932 8.909 -11.261 1.00 93.00 93 GLU A N 1
ATOM 739 C CA . GLU A 1 93 ? 0.220 8.233 -12.340 1.00 93.00 93 GLU A CA 1
ATOM 740 C C . GLU A 1 93 ? 1.051 7.071 -12.893 1.00 93.00 93 GLU A C 1
ATOM 742 O O . GLU A 1 93 ? 2.224 7.244 -13.245 1.00 93.00 93 GLU A O 1
ATOM 747 N N . LEU A 1 94 ? 0.440 5.892 -12.979 1.00 89.88 94 LEU A N 1
ATOM 748 C CA . LEU A 1 94 ? 1.045 4.671 -13.496 1.00 89.88 94 LEU A CA 1
ATOM 749 C C . LEU A 1 94 ? 0.546 4.390 -14.911 1.00 89.88 94 LEU A C 1
ATOM 751 O O . LEU A 1 94 ? -0.642 4.471 -15.205 1.00 89.88 94 LEU A O 1
ATOM 755 N N . GLN A 1 95 ? 1.466 4.014 -15.795 1.00 86.94 95 GLN A N 1
ATOM 756 C CA . GLN A 1 95 ? 1.124 3.634 -17.164 1.00 86.94 95 GLN A CA 1
ATOM 757 C C . GLN A 1 95 ? 0.534 2.222 -17.196 1.00 86.94 95 GLN A C 1
ATOM 759 O O . GLN A 1 95 ? 1.087 1.298 -16.594 1.00 86.94 95 GLN A O 1
ATOM 764 N N . LEU A 1 96 ? -0.569 2.052 -17.923 1.00 80.88 96 LEU A N 1
ATOM 765 C CA . LEU A 1 96 ? -1.230 0.759 -18.072 1.00 80.88 96 LEU A CA 1
ATOM 766 C C . LEU A 1 96 ? -0.467 -0.138 -19.073 1.00 80.88 96 LEU A C 1
ATOM 768 O O . LEU A 1 96 ? -0.100 0.331 -20.155 1.00 80.88 96 LEU A O 1
ATOM 772 N N . PRO A 1 97 ? -0.247 -1.432 -18.770 1.00 71.75 97 PRO A N 1
ATOM 773 C CA . PRO A 1 97 ? 0.413 -2.368 -19.672 1.00 71.75 97 PRO A CA 1
ATOM 774 C C . PRO A 1 97 ? -0.288 -2.441 -21.031 1.00 71.75 97 PRO A C 1
ATOM 776 O O . PRO A 1 97 ? -1.501 -2.620 -21.113 1.00 71.75 97 PRO A O 1
ATOM 779 N N . GLY A 1 98 ? 0.483 -2.318 -22.115 1.00 68.19 98 GLY A N 1
ATOM 780 C CA . GLY A 1 98 ? -0.032 -2.459 -23.482 1.00 68.19 98 GLY A CA 1
ATOM 781 C C . GLY A 1 98 ? -0.933 -1.317 -23.973 1.00 68.19 98 GLY A C 1
ATOM 782 O O . GLY A 1 98 ? -1.519 -1.439 -25.048 1.00 68.19 98 GLY A O 1
ATOM 783 N N . ASN A 1 99 ? -1.038 -0.210 -23.232 1.00 65.88 99 ASN A N 1
ATOM 784 C CA . ASN A 1 99 ? -1.832 0.965 -23.592 1.00 65.88 99 ASN A CA 1
ATOM 785 C C . ASN A 1 99 ? -0.995 2.252 -23.420 1.00 65.88 99 ASN A C 1
ATOM 787 O O . ASN A 1 99 ? -0.005 2.275 -22.696 1.00 65.88 99 ASN A O 1
ATOM 791 N N . THR A 1 100 ? -1.386 3.343 -24.079 1.00 70.94 100 THR A N 1
ATOM 792 C CA . THR A 1 100 ? -0.869 4.698 -23.809 1.00 70.94 100 THR A CA 1
ATOM 793 C C . THR A 1 100 ? -1.601 5.390 -22.652 1.00 70.94 100 THR A C 1
ATOM 795 O O . THR A 1 100 ? -1.324 6.550 -22.363 1.00 70.94 100 THR A O 1
ATOM 798 N N . GLY A 1 101 ? -2.578 4.713 -22.040 1.00 80.19 101 GLY A N 1
ATOM 799 C CA . GLY A 1 101 ? -3.383 5.213 -20.926 1.00 80.19 101 GLY A CA 1
ATOM 800 C C . GLY A 1 101 ? -2.673 5.170 -19.569 1.00 80.19 101 GLY A C 1
ATOM 801 O O . GLY A 1 101 ? -1.722 4.413 -19.362 1.00 80.19 101 GLY A O 1
ATOM 802 N N . SER A 1 102 ? -3.180 5.990 -18.653 1.00 87.25 102 SER A N 1
ATOM 803 C CA . SER A 1 102 ? -2.759 6.115 -17.257 1.00 87.25 102 SER A CA 1
ATOM 804 C C . SER A 1 102 ? -3.812 5.487 -16.337 1.00 87.25 102 SER A C 1
ATOM 806 O O . SER A 1 102 ? -4.971 5.346 -16.727 1.00 87.25 102 SER A O 1
ATOM 808 N N . ASP A 1 103 ? -3.430 5.124 -15.117 1.00 86.69 103 ASP A N 1
ATOM 809 C CA . ASP A 1 103 ? -4.348 4.755 -14.033 1.00 86.69 103 ASP A CA 1
ATOM 810 C C . ASP A 1 103 ? -5.037 5.973 -13.379 1.00 86.69 103 ASP A C 1
ATOM 812 O O . ASP A 1 103 ? -5.702 5.822 -12.347 1.00 86.69 103 ASP A O 1
ATOM 816 N N . ASP A 1 104 ? -4.822 7.174 -13.934 1.00 90.00 104 ASP A N 1
ATOM 817 C CA . ASP A 1 104 ? -5.271 8.484 -13.447 1.00 90.00 104 ASP A CA 1
ATOM 818 C C . ASP A 1 104 ? -4.916 8.738 -11.965 1.00 90.00 104 ASP A C 1
ATOM 820 O O . ASP A 1 104 ? -5.609 9.451 -11.233 1.00 90.00 104 ASP A O 1
ATOM 824 N N . GLY A 1 105 ? -3.839 8.110 -11.482 1.00 90.75 105 GLY A N 1
ATOM 825 C CA . GLY A 1 105 ? -3.364 8.201 -10.103 1.00 90.75 105 GLY A CA 1
ATOM 826 C C . GLY A 1 105 ? -4.246 7.471 -9.092 1.00 90.75 105 GLY A C 1
ATOM 827 O O . GLY A 1 105 ? -4.078 7.641 -7.879 1.00 90.75 105 GLY A O 1
ATOM 828 N N . SER A 1 106 ? -5.194 6.652 -9.553 1.00 88.56 106 SER A N 1
ATOM 829 C CA . SER A 1 106 ? -6.141 5.927 -8.698 1.00 88.56 106 SER A CA 1
ATOM 830 C C . SER A 1 106 ? -5.442 5.099 -7.616 1.00 88.56 106 SER A C 1
ATOM 832 O O . SER A 1 106 ? -5.892 5.075 -6.467 1.00 88.56 106 SER A O 1
ATOM 834 N N . VAL A 1 107 ? -4.299 4.494 -7.940 1.00 89.00 107 VAL A N 1
ATOM 835 C CA . VAL A 1 107 ? -3.482 3.683 -7.027 1.00 89.00 107 VAL A CA 1
ATOM 836 C C . VAL A 1 107 ? -2.897 4.532 -5.915 1.00 89.00 107 VAL A C 1
ATOM 838 O O . VAL A 1 107 ? -3.027 4.198 -4.732 1.00 89.00 107 VAL A O 1
ATOM 841 N N . PHE A 1 108 ? -2.310 5.671 -6.276 1.00 93.44 108 PHE A N 1
ATOM 842 C CA . PHE A 1 108 ? -1.769 6.625 -5.323 1.00 93.44 108 PHE A CA 1
ATOM 843 C C . PHE A 1 108 ? -2.862 7.148 -4.387 1.00 93.44 108 PHE A C 1
ATOM 845 O O . PHE A 1 108 ? -2.723 7.066 -3.164 1.00 93.44 108 PHE A O 1
ATOM 852 N N . TYR A 1 109 ? -3.982 7.626 -4.934 1.00 94.06 109 TYR A N 1
ATOM 853 C CA . TYR A 1 109 ? -5.074 8.185 -4.135 1.00 94.06 109 TYR A CA 1
ATOM 854 C C . TYR A 1 109 ? -5.722 7.144 -3.220 1.00 94.06 109 TYR A C 1
ATOM 856 O O . TYR A 1 109 ? -6.021 7.442 -2.060 1.00 94.06 109 TYR A O 1
ATOM 864 N N . LEU A 1 110 ? -5.886 5.906 -3.691 1.00 91.75 110 LEU A N 1
ATOM 865 C CA . LEU A 1 110 ? -6.394 4.813 -2.869 1.00 91.75 110 LEU A CA 1
ATOM 866 C C . LEU A 1 110 ? -5.415 4.446 -1.745 1.00 91.75 110 LEU A C 1
ATOM 868 O O . LEU A 1 110 ? -5.854 4.175 -0.624 1.00 91.75 110 LEU A O 1
ATOM 872 N N . THR A 1 111 ? -4.108 4.493 -2.014 1.00 93.75 111 THR A N 1
ATOM 873 C CA . THR A 1 111 ? -3.056 4.291 -1.005 1.00 93.75 111 THR A CA 1
ATOM 874 C C . THR A 1 111 ? -3.098 5.393 0.058 1.00 93.75 111 THR A C 1
ATOM 876 O O . THR A 1 111 ? -3.058 5.097 1.255 1.00 93.75 111 THR A O 1
ATOM 879 N N . VAL A 1 112 ? -3.265 6.658 -0.350 1.00 96.62 112 VAL A N 1
ATOM 880 C CA . VAL A 1 112 ? -3.440 7.801 0.565 1.00 96.62 112 VAL A CA 1
ATOM 881 C C . VAL A 1 112 ? -4.697 7.627 1.422 1.00 96.62 112 VAL A C 1
ATOM 883 O O . VAL A 1 112 ? -4.639 7.745 2.645 1.00 96.62 112 VAL A O 1
ATOM 886 N N . ALA A 1 113 ? -5.831 7.266 0.823 1.00 95.69 113 ALA A N 1
ATOM 887 C CA . ALA A 1 113 ? -7.057 7.013 1.577 1.00 95.69 113 ALA A CA 1
ATOM 888 C C . ALA A 1 113 ? -6.882 5.863 2.589 1.00 95.69 113 ALA A C 1
ATOM 890 O O . ALA A 1 113 ? -7.345 5.954 3.731 1.00 95.69 113 ALA A O 1
ATOM 891 N N . ALA A 1 114 ? -6.183 4.792 2.199 1.00 94.44 114 ALA A N 1
ATOM 892 C CA . ALA A 1 114 ? -5.939 3.634 3.050 1.00 94.44 114 ALA A CA 1
ATOM 893 C C . ALA A 1 114 ? -5.014 3.954 4.236 1.00 94.44 114 ALA A C 1
ATOM 895 O O . ALA A 1 114 ? -5.332 3.570 5.368 1.00 94.44 114 ALA A O 1
ATOM 896 N N . ILE A 1 115 ? -3.917 4.696 4.024 1.00 96.12 115 ILE A N 1
ATOM 897 C CA . ILE A 1 115 ? -3.047 5.121 5.130 1.00 96.12 115 ILE A CA 1
ATOM 898 C C . ILE A 1 115 ? -3.782 6.079 6.070 1.00 96.12 115 ILE A C 1
ATOM 900 O O . ILE A 1 115 ? -3.679 5.928 7.288 1.00 96.12 115 ILE A O 1
ATOM 904 N N . THR A 1 116 ? -4.586 7.010 5.542 1.00 97.31 116 THR A N 1
ATOM 905 C CA . THR A 1 116 ? -5.391 7.924 6.362 1.00 97.31 116 THR A CA 1
ATOM 906 C C . THR A 1 116 ? -6.367 7.140 7.233 1.00 97.31 116 THR A C 1
ATOM 908 O O . THR A 1 116 ? -6.419 7.363 8.442 1.00 97.31 116 THR A O 1
ATOM 911 N N . ALA A 1 117 ? -7.082 6.164 6.666 1.00 95.62 117 ALA A N 1
ATOM 912 C CA . ALA A 1 117 ? -7.977 5.296 7.427 1.00 95.62 117 ALA A CA 1
ATOM 913 C C . ALA A 1 117 ? -7.234 4.498 8.515 1.00 95.62 117 ALA A C 1
ATOM 915 O O . ALA A 1 117 ? -7.728 4.385 9.638 1.00 95.62 117 ALA A O 1
ATOM 916 N N . ALA A 1 118 ? -6.033 3.989 8.224 1.00 95.94 118 ALA A N 1
ATOM 917 C CA . ALA A 1 118 ? -5.213 3.268 9.197 1.00 95.94 118 ALA A CA 1
ATOM 918 C C . ALA A 1 118 ? -4.737 4.176 10.350 1.00 95.94 118 ALA A C 1
ATOM 920 O O . ALA A 1 118 ? -4.827 3.787 11.517 1.00 95.94 118 ALA A O 1
ATOM 921 N N . ILE A 1 119 ? -4.307 5.407 10.054 1.00 96.75 119 ILE A N 1
ATOM 922 C CA . ILE A 1 119 ? -3.930 6.412 11.063 1.00 96.75 119 ILE A CA 1
ATOM 923 C C . ILE A 1 119 ? -5.137 6.775 11.932 1.00 96.75 119 ILE A C 1
ATOM 925 O O . ILE A 1 119 ? -5.031 6.797 13.161 1.00 96.75 119 ILE A O 1
ATOM 929 N N . LEU A 1 120 ? -6.300 7.018 11.325 1.00 95.75 120 LEU A N 1
ATOM 930 C CA . LEU A 1 120 ? -7.534 7.287 12.064 1.00 95.75 120 LEU A CA 1
ATOM 931 C C . LEU A 1 120 ? -7.901 6.109 12.968 1.00 95.75 120 LEU A C 1
ATOM 933 O O . LEU A 1 120 ? -8.219 6.316 14.135 1.00 95.75 120 LEU A O 1
ATOM 937 N N . LEU A 1 121 ? -7.780 4.872 12.483 1.00 94.06 121 LEU A N 1
ATOM 938 C CA . LEU A 1 121 ? -8.059 3.676 13.275 1.00 94.06 121 LEU A CA 1
ATOM 939 C C . LEU A 1 121 ? -7.135 3.546 14.499 1.00 94.06 121 LEU A C 1
ATOM 941 O O . LEU A 1 121 ? -7.578 3.104 15.557 1.00 94.06 121 LEU A O 1
ATOM 945 N N . ILE A 1 122 ? -5.868 3.954 14.402 1.00 94.12 122 ILE A N 1
ATOM 946 C CA . ILE A 1 122 ? -4.941 3.946 15.547 1.00 94.12 122 ILE A CA 1
ATOM 947 C C . ILE A 1 122 ? -5.392 4.936 16.632 1.00 94.12 122 ILE A C 1
ATOM 949 O O . ILE A 1 122 ? -5.390 4.586 17.820 1.00 94.12 122 ILE A O 1
ATOM 953 N N . ASN A 1 123 ? -5.782 6.144 16.216 1.00 92.75 123 ASN A N 1
ATOM 954 C CA . ASN A 1 123 ? -6.033 7.282 17.103 1.00 92.75 123 ASN A CA 1
ATOM 955 C C . ASN A 1 123 ? -7.467 7.329 17.649 1.00 92.75 123 ASN A C 1
ATOM 957 O O . ASN A 1 123 ? -7.664 7.631 18.822 1.00 92.75 123 ASN A O 1
ATOM 961 N N . LEU A 1 124 ? -8.464 7.000 16.827 1.00 88.75 124 LEU A N 1
ATOM 962 C CA . LEU A 1 124 ? -9.882 7.095 17.184 1.00 88.75 124 LEU A CA 1
ATOM 963 C C . LEU A 1 124 ? -10.425 5.830 17.846 1.00 88.75 124 LE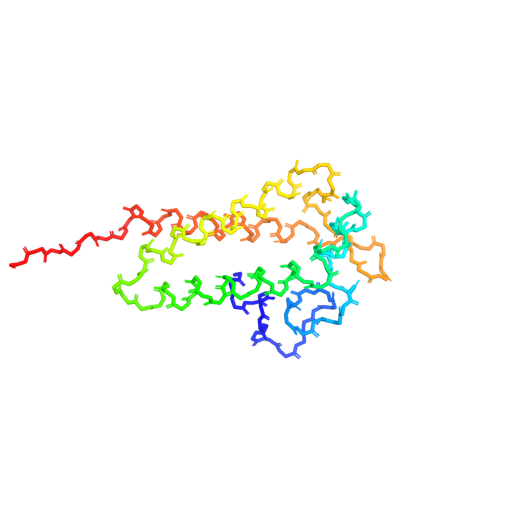U A C 1
ATOM 965 O O . LEU A 1 124 ? -11.474 5.877 18.485 1.00 88.75 124 LEU A O 1
ATOM 969 N N . HIS A 1 125 ? -9.750 4.686 17.707 1.00 76.50 125 HIS A N 1
ATOM 970 C CA . HIS A 1 125 ? -10.262 3.456 18.296 1.00 76.50 125 HIS A CA 1
ATOM 971 C C . HIS A 1 125 ? -10.160 3.514 19.828 1.00 76.50 125 HIS A C 1
ATOM 973 O O . HIS A 1 125 ? -9.035 3.579 20.356 1.00 76.50 125 HIS A O 1
ATOM 979 N N . PRO A 1 126 ? -11.292 3.418 20.555 1.00 73.38 126 PRO A N 1
ATOM 980 C CA . PRO A 1 126 ? -11.298 3.521 22.005 1.00 73.38 126 PRO A CA 1
ATOM 981 C C . PRO A 1 126 ? -10.389 2.447 22.604 1.00 73.38 126 PRO A C 1
ATOM 983 O O . PRO A 1 126 ? -10.381 1.289 22.168 1.00 73.38 126 PRO A O 1
ATOM 986 N N . ALA A 1 127 ? -9.559 2.841 23.571 1.00 63.56 127 ALA A N 1
ATOM 987 C CA . ALA A 1 127 ? -8.900 1.873 24.437 1.00 63.56 127 ALA A CA 1
ATOM 988 C C . ALA A 1 127 ? -9.992 1.120 25.211 1.00 63.56 127 ALA A C 1
ATOM 990 O O . ALA A 1 127 ? -11.028 1.708 25.527 1.00 63.56 127 ALA A O 1
ATOM 991 N N . ARG A 1 128 ? -9.801 -0.183 25.470 1.00 64.81 128 ARG A N 1
ATOM 992 C CA . ARG A 1 128 ? -10.756 -0.949 26.284 1.00 64.81 128 ARG A CA 1
ATOM 993 C C . ARG A 1 128 ? -11.020 -0.164 27.567 1.00 64.81 128 ARG A C 1
ATOM 995 O O . ARG A 1 128 ? -10.074 0.147 28.284 1.00 64.81 128 ARG A O 1
ATOM 1002 N N . LEU A 1 129 ? -12.289 0.131 27.838 1.00 59.22 129 LEU A N 1
ATOM 1003 C CA . LEU A 1 129 ? -12.728 0.531 29.168 1.00 59.22 129 LEU A CA 1
ATOM 1004 C C . LEU A 1 129 ? -12.345 -0.621 30.102 1.00 59.22 129 LEU A C 1
ATOM 1006 O O . LEU A 1 129 ? -12.944 -1.695 30.023 1.00 59.22 129 LEU A O 1
ATOM 1010 N N . SER A 1 130 ? -11.302 -0.439 30.912 1.00 59.47 130 SER A N 1
ATOM 1011 C CA . SER A 1 130 ? -11.039 -1.335 32.033 1.00 59.47 130 SER A CA 1
ATOM 1012 C C . SER A 1 130 ? -12.219 -1.193 32.991 1.00 59.47 130 SER A C 1
ATOM 1014 O O . SER A 1 130 ? -12.417 -0.117 33.558 1.00 59.47 130 SER A O 1
ATOM 1016 N N . ARG A 1 131 ? -13.038 -2.237 33.092 1.00 51.84 131 ARG A N 1
ATOM 1017 C CA . ARG A 1 131 ? -13.941 -2.431 34.225 1.00 51.84 131 ARG A CA 1
ATOM 1018 C C . ARG A 1 131 ? -13.205 -3.196 35.307 1.00 51.84 131 ARG A C 1
ATOM 1020 O O . ARG A 1 131 ? -12.409 -4.082 34.920 1.00 51.84 131 ARG A O 1
#

Radius of gyration: 15.68 Å; chains: 1; bounding box: 33×23×58 Å

Sequence (131 aa):
MLLHWTVHPWPQPDPGQVIFYDLPGEHILFSILALKSGYEWFEPTGRVVFGVFELLAALMILIPPWRKSGAKLAVVIFGSLIALHLSPWLGIELQLPGNTGSDDGSVFYLTVAAITAAILLINLHPARLSR

Secondary structure (DSSP, 8-state):
-TTTTTT--SS-PPTT--TTTSPTTT-HHHHHHHHHH--GGGTTHHHHHHHHHHHHHHHHHHSGGGHHHHHHHHHHHHHHHHHHHTSSSS-SSPBPTTSS-B-TTHHHHHHHHHHHHHHHHHHHSPPP---

Foldseek 3Di:
DLCCQAPNPDPDDAWQRYLPPHDWLTNQQQNLQCVQVVPVCSTNPVSNVLNVLSVVLVVLCVDVVSNLVSLVSLLVSLVVVLVSCVDPRAHQWTAHPPDNDTPNSPVVVVSVVSNVVSVCSNVVPDDPPDD